Protein AF-A0A1A8ILB4-F1 (afdb_monomer_lite)

Secondary structure (DSSP, 8-state):
----------EEEEE-----SS-TTTSHHHHHHHHHHHHHHTT--TT-EEEEEETTEEEEEPPPPP--

Sequence (68 aa):
PAYLMLILDHVFHLKMKIATTLSLVNDKEIIQNAIKDELVRRGMASSLRVRLLGGDLVEVRTPTPPSG

pLDDT: mean 80.05, std 17.03, range [38.16, 95.94]

Foldseek 3Di:
DDDCPPPDFDKDKDQADDDDPDDCPPCVVVVQVVVLVVVVVVPDDNQKGWHDPDDRIIIITHDDDPPD

Structure (mmCIF, N/CA/C/O backbone):
data_AF-A0A1A8ILB4-F1
#
_entry.id   AF-A0A1A8ILB4-F1
#
loop_
_atom_site.group_PDB
_atom_site.id
_atom_site.type_symbol
_atom_site.label_atom_id
_atom_site.label_alt_id
_atom_site.label_comp_id
_atom_site.label_asym_id
_atom_site.label_entity_id
_atom_site.label_seq_id
_atom_site.pdbx_PDB_ins_code
_atom_site.Cartn_x
_atom_site.Cartn_y
_atom_site.Cartn_z
_atom_site.occupancy
_atom_site.B_iso_or_equiv
_atom_site.auth_seq_id
_atom_site.auth_comp_id
_atom_site.auth_asym_id
_atom_site.auth_atom_id
_atom_site.pdbx_PDB_model_num
ATOM 1 N N . PRO A 1 1 ? 11.289 -1.499 -40.107 1.00 38.16 1 PRO A N 1
ATOM 2 C CA . PRO A 1 1 ? 10.712 -2.723 -39.505 1.00 38.16 1 PRO A CA 1
ATOM 3 C C . PRO A 1 1 ? 10.076 -2.392 -38.150 1.00 38.16 1 PRO A C 1
ATOM 5 O O . PRO A 1 1 ? 10.771 -2.225 -37.154 1.00 38.16 1 PRO A O 1
ATOM 8 N N . ALA A 1 2 ? 8.759 -2.189 -38.168 1.00 43.19 2 ALA A N 1
ATOM 9 C CA . ALA A 1 2 ? 7.954 -1.861 -37.002 1.00 43.19 2 ALA A CA 1
ATOM 10 C C . ALA A 1 2 ? 7.855 -3.092 -36.093 1.00 43.19 2 ALA A C 1
ATOM 12 O O . ALA A 1 2 ? 7.029 -3.975 -36.320 1.00 43.19 2 ALA A O 1
ATOM 13 N N . TYR A 1 3 ? 8.728 -3.173 -35.090 1.00 41.56 3 TYR A N 1
ATOM 14 C CA . TYR A 1 3 ? 8.490 -4.083 -33.982 1.00 41.56 3 TYR A CA 1
ATOM 15 C C . TYR A 1 3 ? 7.365 -3.483 -33.153 1.00 41.56 3 TYR A C 1
ATOM 17 O O . TYR A 1 3 ? 7.531 -2.463 -32.493 1.00 41.56 3 TYR A O 1
ATOM 25 N N . LEU A 1 4 ? 6.208 -4.114 -33.298 1.00 43.75 4 LEU A N 1
ATOM 26 C CA . LEU A 1 4 ? 5.062 -4.136 -32.409 1.00 43.75 4 LEU A CA 1
ATOM 27 C C . LEU A 1 4 ? 5.487 -3.899 -30.943 1.00 43.75 4 LEU A C 1
ATOM 29 O O . LEU A 1 4 ? 5.752 -4.842 -30.200 1.00 43.75 4 LEU A O 1
ATOM 33 N N . MET A 1 5 ? 5.596 -2.635 -30.531 1.00 43.81 5 MET A N 1
ATOM 34 C CA . MET A 1 5 ? 5.791 -2.268 -29.135 1.00 4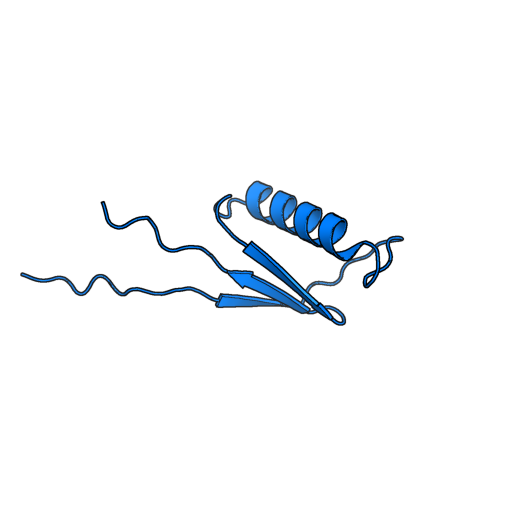3.81 5 MET A CA 1
ATOM 35 C C . MET A 1 5 ? 4.436 -2.500 -28.482 1.00 43.81 5 MET A C 1
ATOM 37 O O . MET A 1 5 ? 3.546 -1.659 -28.560 1.00 43.81 5 MET A O 1
ATOM 41 N N . LEU A 1 6 ? 4.240 -3.721 -27.989 1.00 45.56 6 LEU A N 1
ATOM 42 C CA . LEU A 1 6 ? 3.032 -4.154 -27.302 1.00 45.56 6 LEU A CA 1
ATOM 43 C C . LEU A 1 6 ? 2.766 -3.190 -26.144 1.00 45.56 6 LEU A C 1
ATOM 45 O O . LEU A 1 6 ? 3.408 -3.247 -25.098 1.00 45.56 6 LEU A O 1
ATOM 49 N N . ILE A 1 7 ? 1.829 -2.277 -26.380 1.00 50.12 7 ILE A N 1
ATOM 50 C CA . ILE A 1 7 ? 1.240 -1.393 -25.386 1.00 50.12 7 ILE A CA 1
ATOM 51 C C . ILE A 1 7 ? 0.474 -2.303 -24.429 1.00 50.12 7 ILE A C 1
ATOM 53 O O . ILE A 1 7 ? -0.599 -2.801 -24.765 1.00 50.12 7 ILE A O 1
ATOM 57 N N . LEU A 1 8 ? 1.049 -2.580 -23.264 1.00 54.25 8 LEU A N 1
ATOM 58 C CA . LEU A 1 8 ? 0.394 -3.366 -22.230 1.00 54.25 8 LEU A CA 1
ATOM 59 C C . LEU A 1 8 ? 0.305 -2.513 -20.966 1.00 54.25 8 LEU A C 1
ATOM 61 O O . LEU A 1 8 ? 1.232 -2.448 -20.161 1.00 54.25 8 LEU A O 1
ATOM 65 N N . ASP A 1 9 ? -0.842 -1.853 -20.802 1.00 63.06 9 ASP A N 1
ATOM 66 C CA . ASP A 1 9 ? -1.315 -1.434 -19.486 1.00 63.06 9 ASP A CA 1
ATOM 67 C C . ASP A 1 9 ? -1.523 -2.699 -18.655 1.00 63.06 9 ASP A C 1
ATOM 69 O O . ASP A 1 9 ? -2.544 -3.387 -18.751 1.00 63.06 9 ASP A O 1
ATOM 73 N N . HIS A 1 10 ? -0.517 -3.052 -17.864 1.00 70.38 10 HIS A N 1
ATOM 74 C CA . HIS A 1 10 ? -0.617 -4.217 -17.011 1.00 70.38 10 HIS A CA 1
ATOM 75 C C . HIS A 1 10 ? -1.405 -3.866 -15.748 1.00 70.38 10 HIS A C 1
ATOM 77 O O . HIS A 1 10 ? -0.965 -3.099 -14.885 1.00 70.38 10 HIS A O 1
ATOM 83 N N . VAL A 1 11 ? -2.597 -4.453 -15.654 1.00 77.75 11 VAL A N 1
ATOM 84 C CA . VAL A 1 11 ? -3.421 -4.440 -14.449 1.00 77.75 11 VAL A CA 1
ATOM 85 C C . VAL A 1 11 ? -3.259 -5.779 -13.749 1.00 77.75 11 VAL A C 1
ATOM 87 O O . VAL A 1 11 ?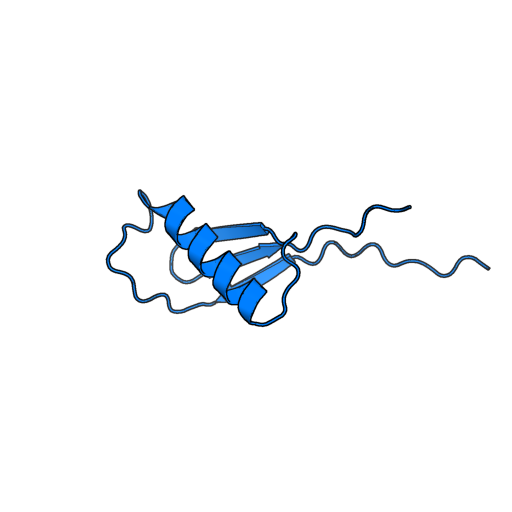 -3.627 -6.825 -14.285 1.00 77.75 11 VAL A O 1
ATOM 90 N N . PHE A 1 12 ? -2.736 -5.741 -12.531 1.00 81.94 12 PHE A N 1
ATOM 91 C CA . PHE A 1 12 ? -2.601 -6.908 -11.672 1.00 81.94 12 PHE A CA 1
ATOM 92 C C . PHE A 1 12 ? -3.578 -6.805 -10.507 1.00 81.94 12 PHE A C 1
ATOM 94 O O . PHE A 1 12 ? -3.762 -5.737 -9.924 1.00 81.94 12 PHE A O 1
ATOM 101 N N . HIS A 1 13 ? -4.177 -7.933 -10.140 1.00 83.56 13 HIS A N 1
ATOM 102 C CA . HIS A 1 13 ? -4.982 -8.050 -8.932 1.00 83.56 13 HIS A CA 1
ATOM 103 C C . HIS A 1 13 ? -4.232 -8.934 -7.944 1.00 83.56 13 HIS A C 1
ATOM 105 O O . HIS A 1 13 ? -4.002 -10.115 -8.200 1.00 83.56 13 HIS A O 1
ATOM 111 N N . LEU A 1 14 ? -3.829 -8.349 -6.824 1.00 85.88 14 LEU A N 1
ATOM 112 C CA . LEU A 1 14 ? -3.157 -9.042 -5.739 1.00 85.88 14 LEU A CA 1
ATOM 113 C C . LEU A 1 14 ? -4.165 -9.324 -4.634 1.00 85.88 14 LEU A C 1
ATOM 115 O O . LEU A 1 14 ? -4.784 -8.411 -4.086 1.00 85.88 14 LEU A O 1
ATOM 119 N N . LYS A 1 15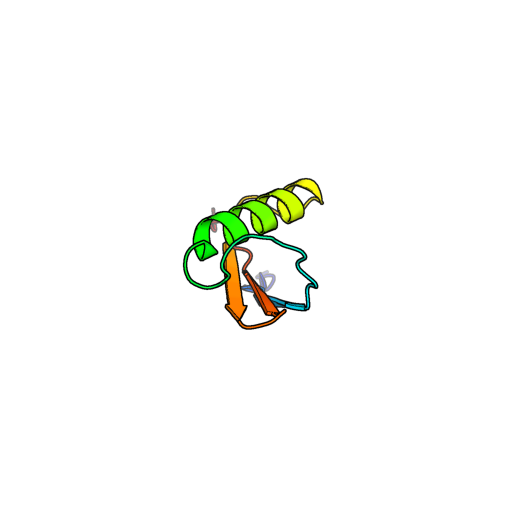 ? -4.295 -10.602 -4.286 1.00 87.06 15 LYS A N 1
ATOM 120 C CA . LYS A 1 15 ? -4.981 -11.017 -3.068 1.00 87.06 15 LYS A CA 1
ATOM 121 C C . LYS A 1 15 ? -3.988 -10.933 -1.912 1.00 87.06 15 LYS A C 1
ATOM 123 O O . LYS A 1 15 ? -3.023 -11.694 -1.872 1.00 87.06 15 LYS A O 1
ATOM 128 N N . MET A 1 16 ? -4.192 -9.988 -1.003 1.00 83.00 16 MET A N 1
ATOM 129 C CA . MET A 1 16 ? -3.281 -9.690 0.099 1.00 83.00 16 MET A CA 1
ATOM 130 C C . MET A 1 16 ? -4.005 -9.755 1.436 1.00 83.00 16 MET A C 1
ATOM 132 O O . MET A 1 16 ? -4.976 -9.043 1.669 1.00 83.00 16 MET A O 1
ATOM 136 N N . LYS A 1 17 ? -3.472 -10.553 2.364 1.00 82.50 17 LYS A N 1
ATOM 137 C CA . LYS A 1 17 ? -3.887 -10.482 3.766 1.00 82.50 17 LYS A CA 1
ATOM 138 C C . LYS A 1 17 ? -3.217 -9.277 4.418 1.00 82.50 17 LYS A C 1
ATOM 140 O O . LYS A 1 17 ? -2.015 -9.301 4.667 1.00 82.50 17 LYS A O 1
ATOM 145 N N . ILE A 1 18 ? -4.001 -8.239 4.686 1.00 79.19 18 ILE A N 1
ATOM 146 C CA . ILE A 1 18 ? -3.545 -7.021 5.357 1.00 79.19 18 ILE A CA 1
ATOM 147 C C . ILE A 1 18 ? -3.980 -7.105 6.820 1.00 79.19 18 ILE A C 1
ATOM 149 O O . ILE A 1 18 ? -5.170 -7.069 7.121 1.00 79.19 18 ILE A O 1
ATOM 153 N N . ALA A 1 19 ? -3.016 -7.226 7.730 1.00 86.31 19 ALA A N 1
ATOM 154 C CA . ALA A 1 19 ? -3.257 -7.072 9.159 1.00 86.31 19 ALA A CA 1
ATOM 155 C C . ALA A 1 19 ? -3.061 -5.595 9.522 1.00 86.31 19 ALA A C 1
ATOM 157 O O . ALA A 1 19 ? -1.950 -5.080 9.430 1.00 86.31 19 ALA A O 1
ATOM 158 N N . THR A 1 20 ? -4.139 -4.902 9.884 1.00 85.75 20 THR A N 1
ATOM 159 C CA . THR A 1 20 ? -4.110 -3.469 10.197 1.00 85.75 20 THR A CA 1
ATOM 160 C C . THR A 1 20 ? -5.114 -3.132 11.293 1.00 85.75 20 THR A C 1
ATOM 162 O O . THR A 1 20 ? -6.148 -3.787 11.414 1.00 85.75 20 THR A O 1
ATOM 165 N N . THR A 1 21 ? -4.809 -2.107 12.086 1.00 92.88 21 THR A N 1
ATOM 166 C CA . THR A 1 21 ? -5.748 -1.480 13.029 1.00 92.88 21 THR A CA 1
ATOM 167 C C . THR A 1 21 ? -6.525 -0.324 12.394 1.00 92.88 21 THR A C 1
ATOM 169 O O . THR A 1 21 ? -7.431 0.220 13.021 1.00 92.88 21 THR A O 1
ATOM 172 N N . LEU A 1 22 ? -6.177 0.052 11.161 1.00 91.00 22 LEU A N 1
ATOM 173 C CA . LEU A 1 22 ? -6.804 1.133 10.407 1.00 91.00 22 LEU A CA 1
ATOM 174 C C . LEU A 1 22 ? -8.130 0.691 9.772 1.00 91.00 22 LEU A C 1
ATOM 176 O O . LEU A 1 22 ? -8.306 -0.464 9.377 1.00 91.00 22 LEU A O 1
ATOM 180 N N . SER A 1 23 ? -9.052 1.635 9.611 1.00 89.38 23 SER A N 1
ATOM 181 C CA . SER A 1 23 ? -10.317 1.427 8.915 1.00 89.38 23 SER A CA 1
ATOM 182 C C . SER A 1 23 ? -10.091 1.317 7.410 1.00 89.38 23 SER A C 1
ATOM 184 O O . SER A 1 23 ? -9.640 2.258 6.761 1.00 89.38 23 SER A O 1
ATOM 186 N N . LEU A 1 24 ? -10.505 0.198 6.808 1.00 86.75 24 LEU A N 1
ATOM 187 C CA . LEU A 1 24 ? -10.444 0.010 5.350 1.00 86.75 24 LEU A CA 1
ATOM 188 C C . LEU A 1 24 ? -11.270 1.044 4.562 1.00 86.75 24 LEU A C 1
ATOM 190 O O . LEU A 1 24 ? -11.049 1.217 3.362 1.00 86.75 24 LEU A O 1
ATOM 194 N N . VAL A 1 25 ? -12.228 1.705 5.219 1.00 87.25 25 VAL A N 1
ATOM 195 C CA . VAL A 1 25 ? -13.098 2.720 4.612 1.00 87.25 25 VAL A CA 1
ATOM 196 C C . VAL A 1 25 ? -12.525 4.119 4.820 1.00 87.25 25 VAL A C 1
ATOM 198 O O . VAL A 1 25 ? -12.354 4.849 3.846 1.00 87.25 25 VAL A O 1
ATOM 201 N N . ASN A 1 26 ? -12.204 4.476 6.066 1.00 92.38 26 ASN A N 1
ATOM 202 C CA . ASN A 1 26 ? -11.817 5.847 6.417 1.00 92.38 26 ASN A CA 1
ATOM 203 C C . ASN A 1 26 ? -10.328 6.119 6.174 1.00 92.38 26 ASN A C 1
ATOM 205 O O . ASN A 1 26 ? -9.966 7.229 5.808 1.00 92.38 26 ASN A O 1
ATOM 209 N N . ASP A 1 27 ? -9.477 5.099 6.298 1.00 92.62 27 ASP A N 1
ATOM 210 C CA . ASP A 1 27 ? -8.016 5.219 6.196 1.00 92.62 27 ASP A CA 1
ATOM 211 C C . ASP A 1 27 ? -7.485 4.639 4.876 1.00 92.62 27 ASP A C 1
ATOM 213 O O . ASP A 1 27 ? -6.318 4.256 4.745 1.00 92.62 27 ASP A O 1
ATOM 217 N N . LYS A 1 28 ? -8.361 4.549 3.870 1.00 90.88 28 LYS A N 1
ATOM 218 C CA . LYS A 1 28 ? -8.091 3.899 2.583 1.00 90.88 28 LYS A CA 1
ATOM 219 C C . LYS A 1 28 ? -6.832 4.439 1.903 1.00 90.88 28 LYS A C 1
ATOM 221 O O . LYS A 1 28 ? -6.060 3.654 1.358 1.00 90.88 28 LYS A O 1
ATOM 226 N N . GLU A 1 29 ? -6.632 5.752 1.922 1.00 93.50 29 GLU A N 1
ATOM 227 C CA . GLU A 1 29 ? -5.476 6.399 1.295 1.00 93.50 29 GLU A CA 1
ATOM 228 C C . GLU A 1 29 ? -4.163 6.040 2.005 1.00 93.50 29 GLU A C 1
ATOM 230 O O . GLU A 1 29 ? -3.193 5.659 1.350 1.00 93.50 29 GLU A O 1
ATOM 235 N N . ILE A 1 30 ? -4.153 6.056 3.342 1.00 94.88 30 ILE A N 1
ATOM 236 C CA . ILE A 1 30 ? -2.986 5.685 4.156 1.00 94.88 30 ILE A CA 1
ATOM 237 C C . ILE A 1 30 ? -2.574 4.242 3.852 1.00 94.88 30 ILE A C 1
ATOM 239 O O . ILE A 1 30 ? -1.400 3.959 3.612 1.00 94.88 30 ILE A O 1
ATOM 243 N N . ILE A 1 31 ? -3.546 3.328 3.800 1.00 92.56 31 ILE A N 1
ATOM 244 C CA . ILE A 1 31 ? -3.290 1.915 3.509 1.00 92.56 31 ILE A CA 1
ATOM 245 C C . ILE A 1 31 ? -2.777 1.734 2.072 1.00 92.56 31 ILE A C 1
ATOM 247 O O . ILE A 1 31 ? -1.830 0.980 1.853 1.00 92.56 31 ILE A O 1
ATOM 251 N N . GLN A 1 32 ? -3.359 2.425 1.086 1.00 93.88 32 GLN A N 1
ATOM 252 C CA . GLN A 1 32 ? -2.893 2.358 -0.305 1.00 93.88 32 GLN A CA 1
ATOM 253 C C . GLN A 1 32 ? -1.455 2.846 -0.462 1.00 93.88 32 GLN A C 1
ATOM 255 O O . GLN A 1 32 ? -0.681 2.205 -1.174 1.00 93.88 32 GLN A O 1
ATOM 260 N N . ASN A 1 33 ? -1.092 3.930 0.224 1.00 95.00 33 ASN A N 1
ATOM 261 C CA . ASN A 1 33 ? 0.268 4.455 0.216 1.00 95.00 33 ASN A CA 1
ATOM 262 C C . ASN A 1 33 ? 1.243 3.477 0.879 1.00 95.00 33 ASN A C 1
ATOM 264 O O . ASN A 1 33 ? 2.257 3.144 0.276 1.00 95.00 33 ASN A O 1
ATOM 268 N N . ALA A 1 34 ? 0.895 2.907 2.037 1.00 93.81 34 ALA A N 1
ATOM 269 C CA . ALA A 1 34 ? 1.735 1.906 2.698 1.00 93.81 34 ALA A CA 1
ATOM 270 C C . ALA A 1 34 ? 1.970 0.659 1.823 1.00 93.81 34 ALA A C 1
ATOM 272 O O . ALA A 1 34 ? 3.086 0.144 1.746 1.00 93.81 34 ALA A O 1
ATOM 273 N N . ILE A 1 35 ? 0.933 0.187 1.122 1.00 92.62 35 ILE A N 1
ATOM 274 C CA . ILE A 1 35 ? 1.055 -0.918 0.162 1.00 92.62 35 ILE A CA 1
ATOM 275 C C . ILE A 1 35 ? 1.954 -0.518 -1.007 1.00 92.62 35 ILE A C 1
ATOM 277 O O . ILE A 1 35 ? 2.831 -1.289 -1.394 1.00 92.62 35 ILE A O 1
ATOM 281 N N . LYS A 1 36 ? 1.744 0.672 -1.581 1.00 93.94 36 LYS A N 1
ATOM 282 C CA . LYS A 1 36 ? 2.571 1.188 -2.674 1.00 93.94 36 LYS A CA 1
ATOM 283 C C . LYS A 1 36 ? 4.041 1.233 -2.263 1.00 93.94 36 LYS A C 1
ATOM 285 O O . LYS A 1 36 ? 4.876 0.708 -2.994 1.00 93.94 36 LYS A O 1
ATOM 290 N N . ASP A 1 37 ? 4.344 1.793 -1.098 1.00 95.25 37 ASP A N 1
ATOM 291 C CA . ASP A 1 37 ? 5.706 1.920 -0.584 1.00 95.25 37 ASP A CA 1
ATOM 292 C C . ASP A 1 37 ? 6.372 0.555 -0.394 1.00 95.25 37 ASP A C 1
ATOM 294 O O . ASP A 1 37 ? 7.546 0.383 -0.720 1.00 95.25 37 ASP A O 1
ATOM 298 N N . GLU A 1 38 ? 5.629 -0.442 0.085 1.00 93.12 38 GLU A N 1
ATOM 299 C CA . GLU A 1 38 ? 6.133 -1.809 0.223 1.00 93.12 38 GLU A CA 1
ATOM 300 C C . GLU A 1 38 ? 6.381 -2.477 -1.138 1.00 93.12 38 GLU A C 1
ATOM 302 O O . GLU A 1 38 ? 7.412 -3.122 -1.331 1.00 93.12 38 GLU A O 1
ATOM 307 N N . LEU A 1 39 ? 5.486 -2.304 -2.115 1.00 91.25 39 LEU A N 1
ATOM 308 C CA . LEU A 1 39 ? 5.691 -2.822 -3.473 1.00 91.25 39 LEU A CA 1
ATOM 309 C C . LEU A 1 39 ? 6.914 -2.183 -4.141 1.00 91.25 39 LEU A C 1
ATOM 311 O O . LEU A 1 39 ? 7.704 -2.879 -4.780 1.00 91.25 39 LEU A O 1
ATOM 315 N N . VAL A 1 40 ? 7.104 -0.876 -3.954 1.00 93.44 40 VAL A N 1
ATOM 316 C CA . VAL A 1 40 ? 8.279 -0.149 -4.452 1.00 93.44 40 VAL A CA 1
ATOM 317 C C . VAL A 1 40 ? 9.552 -0.637 -3.769 1.00 93.44 40 VAL A C 1
ATOM 319 O O . VAL A 1 40 ? 10.541 -0.920 -4.442 1.00 93.44 40 VAL A O 1
ATOM 322 N N . ARG A 1 41 ? 9.522 -0.835 -2.447 1.00 95.94 41 ARG A N 1
ATOM 323 C CA . ARG A 1 41 ? 10.639 -1.412 -1.681 1.00 95.94 41 ARG A CA 1
ATOM 324 C C . ARG A 1 41 ? 11.018 -2.814 -2.159 1.00 95.94 41 ARG A C 1
ATOM 326 O O . ARG A 1 41 ? 12.184 -3.188 -2.090 1.00 95.94 41 ARG A O 1
ATOM 333 N N . ARG A 1 42 ? 10.049 -3.574 -2.675 1.00 91.12 42 ARG A N 1
ATOM 334 C CA . ARG A 1 42 ? 10.246 -4.898 -3.289 1.00 91.12 42 ARG A CA 1
ATOM 335 C C . ARG A 1 42 ? 10.680 -4.848 -4.758 1.00 91.12 42 ARG A C 1
ATOM 337 O O . ARG A 1 42 ? 10.802 -5.899 -5.378 1.00 91.12 42 ARG A O 1
ATOM 344 N N . GLY A 1 43 ? 10.928 -3.660 -5.308 1.00 88.25 43 GLY A N 1
ATOM 345 C CA . GLY A 1 43 ? 11.474 -3.473 -6.652 1.00 88.25 43 GLY A CA 1
ATOM 346 C C . GLY A 1 43 ? 10.441 -3.163 -7.733 1.00 88.25 43 GLY A C 1
ATOM 347 O O . GLY A 1 43 ? 10.797 -3.143 -8.909 1.00 88.25 43 GLY A O 1
ATOM 348 N N . MET A 1 44 ? 9.175 -2.910 -7.382 1.00 87.06 44 MET A N 1
ATOM 349 C CA . MET A 1 44 ? 8.217 -2.404 -8.366 1.00 87.06 44 MET A CA 1
ATOM 350 C C . MET A 1 44 ? 8.445 -0.915 -8.667 1.00 87.06 44 MET A C 1
ATOM 352 O O . MET A 1 44 ? 8.975 -0.159 -7.854 1.00 87.06 44 MET A O 1
ATOM 356 N N . ALA A 1 45 ? 8.013 -0.474 -9.849 1.00 86.94 45 ALA A N 1
ATOM 357 C CA . ALA A 1 45 ? 8.172 0.913 -10.275 1.00 86.94 45 ALA A CA 1
ATOM 358 C C . ALA A 1 45 ? 7.378 1.885 -9.381 1.00 86.94 45 ALA A C 1
ATOM 360 O O . ALA A 1 45 ? 6.178 1.716 -9.185 1.00 86.94 45 ALA A O 1
ATOM 361 N N . SER A 1 46 ? 8.006 2.970 -8.920 1.00 89.25 46 SER A N 1
ATOM 362 C CA . SER A 1 46 ? 7.361 4.013 -8.093 1.00 89.25 46 SER A CA 1
ATOM 363 C C . SER A 1 46 ? 6.173 4.709 -8.764 1.00 89.25 46 SER A C 1
ATOM 365 O O . SER A 1 46 ? 5.315 5.301 -8.100 1.00 89.25 46 SER A O 1
ATOM 367 N N . SER A 1 47 ? 6.100 4.610 -10.087 1.00 87.44 47 SER A N 1
ATOM 368 C CA . SER A 1 47 ? 5.027 5.142 -10.911 1.00 87.44 47 SER A CA 1
ATOM 369 C C . SER A 1 47 ? 3.726 4.328 -10.799 1.00 87.44 47 SER A C 1
ATOM 371 O O . SER A 1 47 ? 2.665 4.832 -11.171 1.00 87.44 47 SER A O 1
ATOM 373 N N . LEU A 1 48 ? 3.762 3.114 -10.229 1.00 89.31 48 LEU A N 1
ATOM 374 C CA . LEU A 1 48 ? 2.576 2.280 -10.034 1.00 89.31 48 LEU A CA 1
ATOM 375 C C . LEU A 1 48 ? 1.490 2.972 -9.196 1.00 89.31 48 LEU A C 1
ATOM 377 O O . LEU A 1 48 ? 1.752 3.808 -8.319 1.00 89.31 48 LEU A O 1
ATOM 381 N N . ARG A 1 49 ? 0.243 2.593 -9.469 1.00 92.00 49 ARG A N 1
ATOM 382 C CA . ARG A 1 49 ? -0.954 3.018 -8.744 1.00 92.00 49 ARG A CA 1
ATOM 383 C C . ARG A 1 49 ? -1.554 1.816 -8.032 1.00 92.00 49 ARG A C 1
ATOM 385 O O . ARG A 1 49 ? -1.654 0.744 -8.622 1.00 92.00 49 ARG A O 1
ATOM 392 N N . VAL A 1 50 ? -1.976 2.019 -6.791 1.00 92.69 50 VAL A N 1
ATOM 393 C CA . VAL A 1 50 ? -2.603 0.995 -5.948 1.00 92.69 50 VAL A CA 1
ATOM 394 C C . VAL A 1 50 ? -4.033 1.416 -5.653 1.00 92.69 50 VAL A C 1
ATOM 396 O O . VAL A 1 50 ? -4.278 2.570 -5.312 1.00 92.69 50 VAL A O 1
ATOM 399 N N . ARG A 1 51 ? -4.982 0.484 -5.752 1.00 93.12 51 ARG A N 1
ATOM 400 C CA . ARG A 1 51 ? -6.374 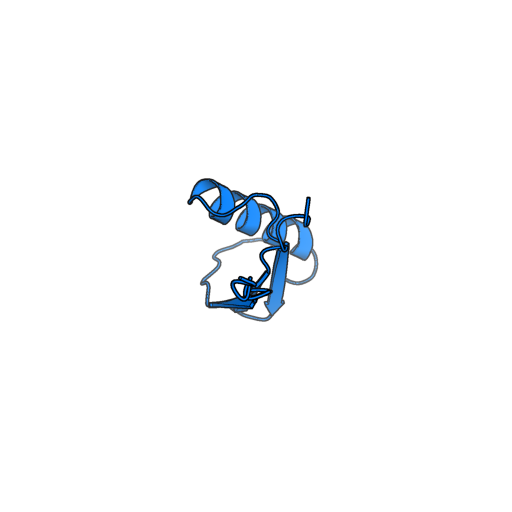0.712 -5.366 1.00 93.12 51 ARG A CA 1
ATOM 401 C C . ARG A 1 51 ? -6.911 -0.465 -4.563 1.00 93.12 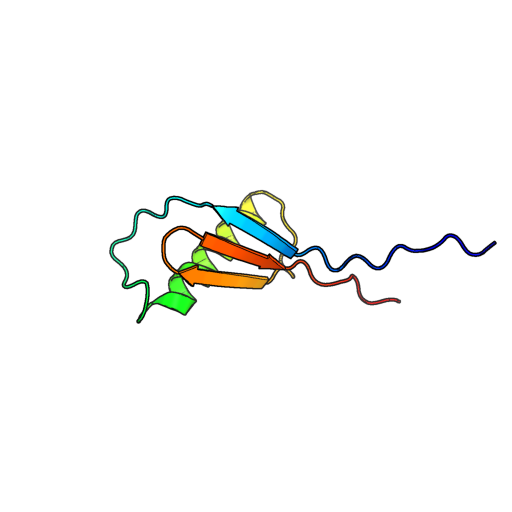51 ARG A C 1
ATOM 403 O O . ARG A 1 51 ? -6.932 -1.597 -5.031 1.00 93.12 51 ARG A O 1
ATOM 410 N N . LEU A 1 52 ? -7.402 -0.178 -3.361 1.00 90.19 52 LEU A N 1
ATOM 411 C CA . LEU A 1 52 ? -8.161 -1.138 -2.557 1.00 90.19 52 LEU A CA 1
ATOM 412 C C . LEU A 1 52 ? -9.552 -1.327 -3.174 1.00 90.19 52 LEU A C 1
ATOM 414 O O . LEU A 1 52 ? -10.295 -0.345 -3.317 1.00 90.19 52 LEU A O 1
ATOM 418 N N . LEU A 1 53 ? -9.887 -2.572 -3.522 1.00 86.31 53 LEU A N 1
ATOM 419 C CA . LEU A 1 53 ? -11.178 -2.950 -4.108 1.00 86.31 53 LEU A CA 1
ATOM 420 C C . LEU A 1 53 ? -12.191 -3.450 -3.062 1.00 86.31 53 LEU A C 1
ATOM 422 O O . LEU A 1 53 ? -13.369 -3.582 -3.375 1.00 86.31 53 LEU A O 1
ATOM 426 N N . GLY A 1 54 ? -11.747 -3.664 -1.820 1.00 78.31 54 GLY A N 1
ATOM 427 C CA . GLY A 1 54 ? -12.546 -4.203 -0.717 1.00 78.31 54 GLY A CA 1
ATOM 428 C C . GLY A 1 54 ? -12.087 -5.608 -0.317 1.00 78.31 54 GLY A C 1
ATOM 429 O O . GLY A 1 54 ? -11.455 -6.313 -1.103 1.00 78.31 54 GLY A O 1
ATOM 430 N N . GLY A 1 55 ? -12.376 -6.001 0.927 1.00 77.00 55 GLY A N 1
ATOM 431 C CA . GLY A 1 55 ? -11.890 -7.267 1.484 1.00 77.00 55 GLY A CA 1
ATOM 432 C C . GLY A 1 55 ? -10.360 -7.348 1.474 1.00 77.00 55 GLY A C 1
ATOM 433 O O . GLY A 1 55 ? -9.688 -6.446 1.969 1.00 77.00 55 GLY A O 1
ATOM 434 N N . ASP A 1 56 ? -9.828 -8.426 0.895 1.00 80.12 56 ASP A N 1
ATOM 435 C CA . ASP A 1 56 ? -8.394 -8.703 0.760 1.00 80.12 56 ASP A CA 1
ATOM 436 C C . ASP A 1 56 ? -7.856 -8.457 -0.664 1.00 80.12 56 ASP A C 1
ATOM 438 O O . ASP A 1 56 ? -6.758 -8.904 -1.000 1.00 80.12 56 ASP A O 1
ATOM 442 N N . LEU A 1 57 ? -8.610 -7.749 -1.517 1.00 88.00 57 LEU A N 1
ATOM 443 C CA . LEU A 1 57 ? -8.250 -7.543 -2.919 1.00 88.00 57 LEU A CA 1
ATOM 444 C C . LEU A 1 57 ? -7.696 -6.141 -3.198 1.00 88.00 57 LEU A C 1
ATOM 446 O O . LEU A 1 57 ? -8.304 -5.112 -2.877 1.00 88.00 57 LEU A O 1
ATOM 450 N N . VAL A 1 58 ? -6.554 -6.117 -3.882 1.00 90.44 58 VAL A N 1
ATOM 451 C CA . VAL A 1 58 ? -5.840 -4.900 -4.260 1.00 90.44 58 VAL A CA 1
ATOM 452 C C . VAL A 1 58 ? -5.531 -4.914 -5.746 1.00 90.44 58 VAL A C 1
ATOM 454 O O . VAL A 1 58 ? -4.955 -5.858 -6.274 1.00 90.44 58 VAL A O 1
ATOM 457 N N . GLU A 1 59 ? -5.894 -3.838 -6.423 1.00 92.38 59 GLU A N 1
ATOM 458 C CA . GLU A 1 59 ? -5.543 -3.594 -7.813 1.00 92.38 59 GLU A CA 1
ATOM 459 C C . GLU A 1 59 ? -4.235 -2.801 -7.875 1.00 92.38 59 GLU A C 1
ATOM 461 O O . GLU A 1 59 ? -4.085 -1.785 -7.191 1.00 92.38 59 GLU A O 1
ATOM 466 N N . VAL A 1 60 ? -3.303 -3.246 -8.711 1.00 90.81 60 VAL A N 1
ATOM 467 C CA . VAL A 1 60 ? -2.048 -2.557 -9.005 1.00 90.81 60 VAL A CA 1
ATOM 468 C C . VAL A 1 60 ? -1.982 -2.291 -10.500 1.00 90.81 60 VAL A C 1
ATOM 470 O O . VAL A 1 60 ? -2.102 -3.207 -11.311 1.00 90.81 60 VAL A O 1
ATOM 473 N N . ARG A 1 61 ? -1.790 -1.024 -10.864 1.00 89.31 61 ARG A N 1
ATOM 474 C CA . ARG A 1 61 ? -1.624 -0.584 -12.252 1.00 89.31 61 ARG A CA 1
ATOM 475 C C . ARG A 1 61 ? -0.239 0.003 -12.424 1.00 89.31 61 ARG A C 1
ATOM 477 O O . ARG A 1 61 ? 0.105 0.958 -11.730 1.00 89.31 61 ARG A O 1
ATOM 484 N N . THR A 1 62 ? 0.543 -0.523 -13.351 1.00 81.75 62 THR A N 1
ATOM 485 C CA . THR A 1 62 ? 1.812 0.096 -13.748 1.00 81.75 62 THR A CA 1
ATOM 486 C C . THR A 1 62 ? 1.541 1.071 -14.889 1.00 81.75 62 THR A C 1
ATOM 488 O O . THR A 1 62 ? 0.931 0.651 -15.871 1.00 81.75 62 THR A O 1
ATOM 491 N N . PRO A 1 63 ? 1.938 2.350 -14.800 1.00 69.06 63 PRO A N 1
ATOM 492 C CA . PRO A 1 63 ? 1.766 3.258 -15.921 1.00 69.06 63 PRO A CA 1
ATOM 493 C C . PRO A 1 63 ? 2.716 2.880 -17.053 1.00 69.06 63 PRO A C 1
ATOM 495 O O . PRO A 1 63 ? 3.849 2.451 -16.818 1.00 69.06 63 PRO A O 1
ATOM 498 N N . THR A 1 64 ? 2.255 3.097 -18.278 1.00 64.19 64 THR A N 1
ATOM 499 C CA . THR A 1 64 ? 3.088 3.068 -19.478 1.00 64.19 64 THR A CA 1
ATOM 500 C C . THR A 1 64 ? 4.305 3.983 -19.306 1.00 64.19 64 THR A C 1
ATOM 502 O O . THR A 1 64 ? 4.142 5.112 -18.823 1.00 64.19 64 THR A O 1
ATOM 505 N N . PRO A 1 65 ? 5.511 3.572 -19.737 1.00 56.44 65 PRO A N 1
ATOM 506 C CA . PRO A 1 65 ? 6.589 4.526 -19.956 1.00 56.44 65 PRO A CA 1
ATOM 507 C C . PRO A 1 65 ? 6.079 5.631 -20.895 1.00 56.44 65 PRO A C 1
ATOM 509 O O . PRO A 1 65 ? 5.377 5.305 -21.860 1.00 56.44 65 PRO A O 1
ATOM 512 N N . PRO A 1 66 ? 6.380 6.919 -20.639 1.00 51.62 66 PRO A N 1
ATOM 513 C CA . PRO A 1 66 ? 6.093 7.950 -21.622 1.00 51.62 66 PRO A CA 1
ATOM 514 C C . PRO A 1 66 ? 6.803 7.558 -22.918 1.00 51.62 66 PRO A C 1
ATOM 516 O O . PRO A 1 66 ? 7.996 7.264 -22.911 1.00 51.62 66 PRO A O 1
ATOM 519 N N . SER A 1 67 ? 6.044 7.481 -24.009 1.00 48.84 67 SER A N 1
ATOM 520 C CA . SER A 1 67 ? 6.609 7.307 -25.343 1.00 48.84 67 SER A CA 1
ATOM 521 C C . SER A 1 67 ? 7.420 8.563 -25.651 1.00 48.84 67 SER A C 1
ATOM 523 O O . SER A 1 67 ? 6.842 9.613 -25.925 1.00 48.84 67 SER A O 1
A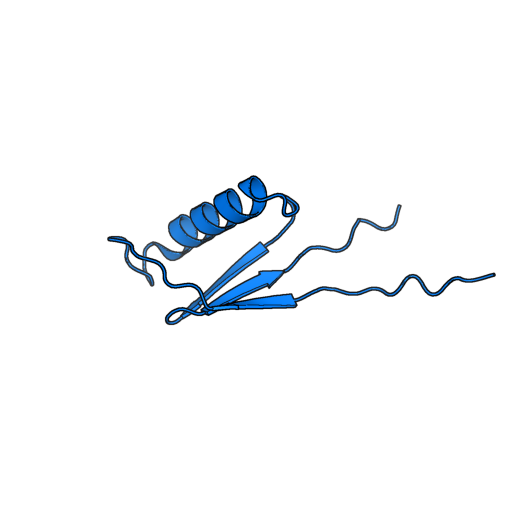TOM 525 N N . GLY A 1 68 ? 8.737 8.469 -25.496 1.00 42.34 68 GLY A N 1
ATOM 526 C CA . GLY A 1 68 ? 9.712 9.497 -25.842 1.00 42.34 68 GLY A CA 1
ATOM 527 C C . GLY A 1 68 ? 10.774 8.887 -26.729 1.00 42.34 68 GLY A C 1
ATOM 528 O O . GLY A 1 68 ? 11.292 7.820 -26.333 1.00 42.34 68 GLY A O 1
#

Organism: Nothobranchius kuhntae (NCBI:txid321403)

Radius of gyration: 14.63 Å; chains: 1; bounding box: 25×20×52 Å